Protein AF-A0A922XKG8-F1 (afdb_monomer_lite)

Sequence (77 aa):
LDPNPQKVYKFVDRKHIQSQVVILNEKNPNEWIDQIEKEWSGALPATLIINSKNGKRKFVEKELHEGDLEKLVTEVL

Secondary structure (DSSP, 8-state):
----THHHHHHHHHHT--S-------S-GGGGHHHH-TT--S-SS-EEEE-TTT--EEEE-SPPPTTHHHHHHHHH-

Radius of gyration: 14.53 Å; chains: 1; bounding box: 30×30×34 Å

Structure (mmCIF, N/CA/C/O bac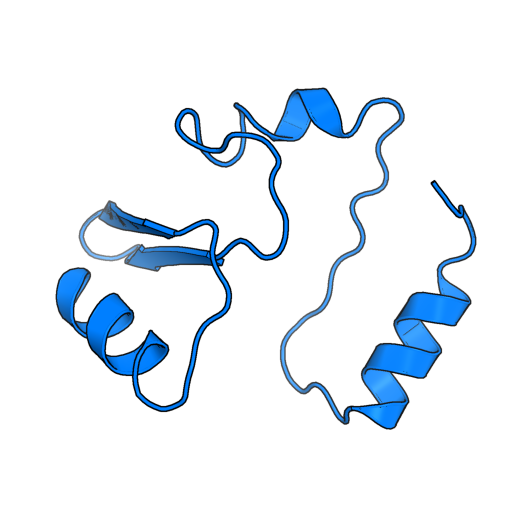kbone):
data_AF-A0A922XKG8-F1
#
_entry.id   AF-A0A922XKG8-F1
#
loop_
_atom_site.group_PDB
_atom_site.id
_atom_site.type_symbol
_atom_site.label_atom_id
_atom_site.label_alt_id
_atom_site.label_comp_id
_atom_site.label_asym_id
_atom_site.label_entity_id
_atom_site.label_seq_id
_atom_site.pdbx_PDB_ins_code
_atom_site.Cartn_x
_atom_site.Cartn_y
_atom_site.Cartn_z
_atom_site.occupancy
_atom_site.B_iso_or_equiv
_atom_site.auth_seq_id
_atom_site.auth_comp_id
_atom_site.auth_asym_id
_atom_site.auth_atom_id
_atom_site.pdbx_PDB_model_num
ATOM 1 N N . LEU A 1 1 ? 13.135 3.470 -13.539 1.00 66.81 1 LEU A N 1
ATOM 2 C CA . LEU A 1 1 ? 12.144 2.394 -13.312 1.00 66.81 1 LEU A CA 1
ATOM 3 C C . LEU A 1 1 ? 12.023 1.566 -14.577 1.00 66.81 1 LEU A C 1
ATOM 5 O O . LEU A 1 1 ? 12.242 2.111 -15.651 1.00 66.81 1 LEU A O 1
ATOM 9 N N . ASP A 1 2 ? 11.743 0.271 -14.453 1.00 79.62 2 ASP A N 1
ATOM 10 C CA . ASP A 1 2 ? 11.544 -0.597 -15.615 1.00 79.62 2 ASP A CA 1
ATOM 11 C C . ASP A 1 2 ? 10.168 -0.311 -16.243 1.00 79.62 2 ASP A C 1
ATOM 13 O O . ASP A 1 2 ? 9.161 -0.471 -15.552 1.00 79.62 2 ASP A O 1
ATOM 17 N N . PRO A 1 3 ? 10.098 0.122 -17.513 1.00 82.00 3 PRO A N 1
ATOM 18 C CA . PRO A 1 3 ? 8.836 0.487 -18.146 1.00 82.00 3 PRO A CA 1
ATOM 19 C C . PRO A 1 3 ? 7.993 -0.724 -18.577 1.00 82.00 3 PRO A C 1
ATOM 21 O O . PRO A 1 3 ? 6.907 -0.533 -19.110 1.00 82.00 3 PRO A O 1
ATOM 24 N N . ASN A 1 4 ? 8.479 -1.960 -18.419 1.00 91.00 4 ASN A N 1
ATOM 25 C CA . ASN A 1 4 ? 7.834 -3.157 -18.950 1.00 91.00 4 ASN A CA 1
ATOM 26 C C . ASN A 1 4 ? 6.789 -3.757 -17.974 1.00 91.00 4 ASN A C 1
ATOM 28 O O . ASN A 1 4 ? 7.170 -4.451 -17.020 1.00 91.00 4 ASN A O 1
ATOM 32 N N . PRO A 1 5 ? 5.471 -3.603 -18.226 1.00 93.06 5 PRO A N 1
ATOM 33 C CA . PRO A 1 5 ? 4.433 -4.095 -17.320 1.00 93.06 5 PRO A CA 1
ATOM 34 C C . PRO A 1 5 ? 4.309 -5.627 -17.307 1.00 93.06 5 PRO A C 1
ATOM 36 O O . PRO A 1 5 ? 3.801 -6.192 -16.338 1.00 93.06 5 PRO A O 1
ATOM 39 N N . GLN A 1 6 ? 4.831 -6.344 -18.311 1.00 95.81 6 GLN A N 1
ATOM 40 C CA . GLN A 1 6 ? 4.760 -7.810 -18.368 1.00 95.81 6 GLN A CA 1
ATOM 41 C C . GLN A 1 6 ? 5.473 -8.479 -17.187 1.00 95.81 6 GLN A C 1
ATOM 43 O O . GLN A 1 6 ? 5.119 -9.601 -16.817 1.00 95.81 6 GLN A O 1
ATOM 48 N N . LYS A 1 7 ? 6.462 -7.819 -16.568 1.00 94.50 7 LYS A N 1
ATOM 49 C CA . LYS A 1 7 ? 7.102 -8.330 -15.346 1.00 94.50 7 LYS A CA 1
ATOM 50 C C . LYS A 1 7 ? 6.127 -8.361 -14.169 1.00 94.50 7 LYS A C 1
ATOM 52 O O . LYS A 1 7 ? 6.106 -9.352 -13.439 1.00 94.50 7 LYS A O 1
ATOM 57 N N . VAL A 1 8 ? 5.304 -7.318 -14.036 1.00 94.75 8 VAL A N 1
ATOM 58 C CA . VAL A 1 8 ? 4.250 -7.226 -13.019 1.00 94.75 8 VAL A CA 1
ATOM 59 C C . VAL A 1 8 ?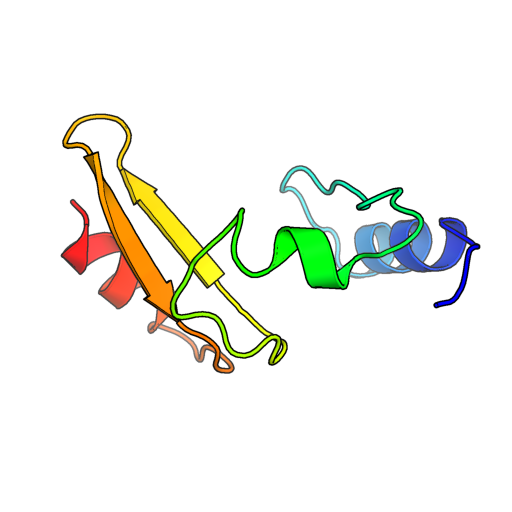 3.168 -8.261 -13.300 1.00 94.75 8 VAL A C 1
ATOM 61 O O . VAL A 1 8 ? 2.861 -9.046 -12.413 1.00 94.75 8 VAL A O 1
ATOM 64 N N . TYR A 1 9 ? 2.672 -8.360 -14.537 1.00 95.44 9 TYR A N 1
ATOM 65 C CA . TYR A 1 9 ? 1.631 -9.339 -14.888 1.00 95.44 9 TYR A CA 1
ATOM 66 C C . TYR A 1 9 ? 2.059 -10.778 -14.580 1.00 95.44 9 TYR A C 1
ATOM 68 O O . TYR A 1 9 ? 1.368 -11.493 -13.863 1.00 95.44 9 TYR A O 1
ATOM 76 N N . LYS A 1 10 ? 3.278 -11.170 -14.978 1.00 97.31 10 LYS A N 1
ATOM 77 C CA . LYS A 1 10 ? 3.819 -12.494 -14.636 1.00 97.31 10 LYS A CA 1
ATOM 78 C C . LYS A 1 10 ? 3.971 -12.705 -13.126 1.00 97.31 10 LYS A C 1
ATOM 80 O O . LYS A 1 10 ? 3.919 -13.843 -12.673 1.00 97.31 10 LYS A O 1
ATOM 85 N N . PHE A 1 11 ? 4.255 -11.659 -12.348 1.00 96.75 11 PHE A N 1
ATOM 86 C CA . PHE A 1 11 ? 4.333 -11.762 -10.889 1.00 96.75 11 PHE A CA 1
ATOM 87 C C . PHE A 1 11 ? 2.949 -11.974 -10.268 1.00 96.75 11 PHE A C 1
ATOM 89 O O . PHE A 1 11 ? 2.804 -12.877 -9.447 1.00 96.75 11 PHE A O 1
ATOM 96 N N . VAL A 1 12 ? 1.956 -11.194 -10.704 1.00 97.62 12 VAL A N 1
ATOM 97 C CA . VAL A 1 12 ? 0.549 -11.303 -10.289 1.00 97.62 12 VAL A CA 1
ATOM 98 C C . VAL A 1 12 ? 0.021 -12.711 -10.557 1.00 97.62 12 VAL A C 1
ATOM 100 O O . VAL A 1 12 ? -0.483 -13.347 -9.630 1.00 97.62 12 VAL A O 1
ATOM 103 N N . ASP A 1 13 ? 0.250 -13.237 -11.765 1.00 97.69 13 ASP A N 1
ATOM 104 C CA . ASP A 1 13 ? -0.172 -14.586 -12.156 1.00 97.69 13 ASP A CA 1
ATOM 105 C C . ASP A 1 13 ? 0.493 -15.665 -11.291 1.00 97.69 13 ASP A C 1
ATOM 107 O O . ASP A 1 13 ? -0.187 -16.519 -10.727 1.00 97.69 13 ASP A O 1
ATOM 111 N N . ARG A 1 14 ? 1.825 -15.610 -11.121 1.00 98.31 14 ARG A N 1
ATOM 112 C CA . ARG A 1 14 ? 2.574 -16.590 -10.306 1.00 98.31 14 ARG A CA 1
ATOM 113 C C . ARG A 1 14 ? 2.180 -16.581 -8.831 1.00 98.31 14 ARG A C 1
ATOM 115 O O . ARG A 1 14 ? 2.350 -17.590 -8.154 1.00 98.31 14 ARG A O 1
ATOM 122 N N . LYS A 1 15 ? 1.759 -15.430 -8.306 1.00 97.81 15 LYS A N 1
ATOM 123 C CA . LYS A 1 15 ? 1.341 -15.268 -6.908 1.00 97.81 15 LYS A CA 1
ATOM 124 C C . LYS A 1 15 ? -0.161 -15.463 -6.715 1.00 97.81 15 LYS A C 1
ATOM 126 O O . LYS A 1 15 ? -0.608 -15.405 -5.576 1.00 97.81 15 LYS A O 1
ATOM 131 N N . HIS A 1 16 ? -0.913 -15.703 -7.793 1.00 97.75 16 HIS A N 1
ATOM 132 C CA . HIS A 1 16 ? -2.367 -15.850 -7.778 1.00 97.75 16 HIS A CA 1
ATOM 133 C C . HIS A 1 16 ? -3.072 -14.708 -7.028 1.00 97.75 16 HIS A C 1
ATOM 135 O O . HIS A 1 16 ? -4.022 -14.938 -6.279 1.00 97.75 16 HIS A O 1
ATOM 141 N N . ILE A 1 17 ? -2.599 -13.470 -7.207 1.00 97.31 17 ILE A N 1
ATOM 142 C CA . ILE A 1 17 ? -3.170 -12.307 -6.518 1.00 97.31 17 ILE A CA 1
ATOM 143 C C . ILE A 1 17 ? -4.598 -12.088 -7.026 1.00 97.31 17 ILE A C 1
ATOM 145 O O . ILE A 1 17 ? -4.813 -11.906 -8.220 1.00 97.31 17 ILE A O 1
ATOM 149 N N . GLN A 1 18 ? -5.564 -12.107 -6.107 1.00 96.88 18 GLN A N 1
ATOM 150 C CA . GLN A 1 18 ? -6.987 -11.918 -6.417 1.00 96.88 18 GLN A CA 1
ATOM 151 C C . GLN A 1 18 ? -7.415 -10.446 -6.354 1.00 96.88 18 GLN A C 1
ATOM 153 O O . GLN A 1 18 ? -8.392 -10.048 -6.983 1.00 96.88 18 GLN A O 1
ATOM 158 N N . SER A 1 19 ? -6.695 -9.634 -5.578 1.00 96.69 19 SER A N 1
ATOM 159 C CA . SER A 1 19 ? -6.953 -8.201 -5.453 1.00 96.69 19 SER A CA 1
ATOM 160 C C . SER A 1 19 ? -6.665 -7.466 -6.761 1.00 96.69 19 SER A C 1
ATOM 162 O O . SER A 1 19 ? -5.773 -7.849 -7.518 1.00 96.69 19 SER A O 1
ATOM 164 N N . GLN A 1 20 ? -7.373 -6.359 -7.001 1.00 97.00 20 GLN A N 1
ATOM 165 C CA . GLN A 1 20 ? -7.069 -5.473 -8.121 1.00 97.00 20 GLN A CA 1
ATOM 166 C C . GLN A 1 20 ? -5.639 -4.934 -7.996 1.00 97.00 20 GLN A C 1
ATOM 168 O O . GLN A 1 20 ? -5.262 -4.373 -6.967 1.00 97.00 20 GLN A O 1
ATOM 173 N N . VAL A 1 21 ? -4.866 -5.065 -9.072 1.00 95.88 21 VAL A N 1
ATOM 174 C CA . VAL A 1 21 ? -3.512 -4.519 -9.179 1.00 95.88 21 VAL A CA 1
ATOM 175 C C . VAL A 1 21 ? -3.513 -3.408 -10.217 1.00 95.88 21 VAL A C 1
ATOM 177 O O . VAL A 1 21 ? -3.985 -3.591 -11.338 1.00 95.88 21 VAL A O 1
ATOM 180 N N . VAL A 1 22 ? -2.969 -2.254 -9.843 1.00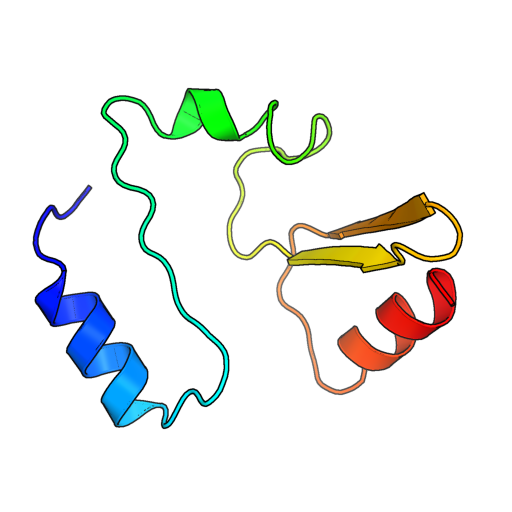 93.62 22 VAL A N 1
ATOM 181 C CA . VAL A 1 22 ? -2.792 -1.098 -10.727 1.00 93.62 22 VAL A CA 1
ATOM 182 C C . VAL A 1 22 ? -1.311 -0.742 -10.812 1.00 93.62 22 VAL A C 1
ATOM 184 O O . VAL A 1 22 ? -0.563 -0.944 -9.857 1.00 93.62 22 VAL A O 1
ATOM 187 N N . ILE A 1 23 ? -0.878 -0.233 -11.966 1.00 91.50 23 ILE A N 1
ATOM 188 C CA . ILE A 1 23 ? 0.495 0.236 -12.186 1.00 91.50 23 ILE A CA 1
ATOM 189 C C . ILE A 1 23 ? 0.460 1.759 -12.236 1.00 91.50 23 ILE A C 1
ATOM 191 O O . ILE A 1 23 ? -0.285 2.333 -13.030 1.00 91.50 23 ILE A O 1
ATOM 195 N N . LEU A 1 24 ? 1.281 2.405 -11.408 1.00 90.00 24 LEU A N 1
ATOM 196 C CA . LEU A 1 24 ? 1.462 3.849 -11.462 1.00 90.00 24 LEU A CA 1
ATOM 197 C C . LEU A 1 24 ? 2.246 4.216 -12.730 1.00 90.00 24 LEU A C 1
ATOM 199 O O . LEU A 1 24 ? 3.433 3.913 -12.843 1.00 90.00 24 LEU A O 1
ATOM 203 N N . ASN A 1 25 ? 1.571 4.850 -13.687 1.00 88.88 25 ASN A N 1
ATOM 204 C CA . ASN A 1 25 ? 2.153 5.295 -14.951 1.00 88.88 25 ASN A CA 1
ATOM 205 C C . ASN A 1 25 ? 2.441 6.803 -14.905 1.00 88.88 25 ASN A C 1
ATOM 207 O O . ASN A 1 25 ? 1.701 7.594 -15.485 1.00 88.88 25 ASN A O 1
ATOM 211 N N . GLU A 1 26 ? 3.495 7.187 -14.185 1.00 87.75 26 GLU A N 1
ATOM 212 C CA . GLU A 1 26 ? 3.894 8.584 -13.989 1.00 87.75 26 GLU A CA 1
ATOM 213 C C . GLU A 1 26 ? 5.351 8.821 -14.422 1.00 87.75 26 GLU A C 1
ATOM 215 O O . GLU A 1 26 ? 6.195 7.927 -14.327 1.00 87.75 26 GLU A O 1
ATOM 220 N N . LYS A 1 27 ? 5.663 10.044 -14.870 1.00 87.69 27 LYS A N 1
ATOM 221 C CA . LYS A 1 27 ? 7.029 10.477 -15.202 1.00 87.69 27 LYS A CA 1
ATOM 222 C C . LYS A 1 27 ? 7.893 10.663 -13.956 1.00 87.69 27 LYS A C 1
ATOM 224 O O . LYS A 1 27 ? 9.055 10.260 -13.964 1.00 87.69 27 LYS A O 1
ATOM 229 N N . ASN A 1 28 ? 7.330 11.261 -12.906 1.00 89.56 28 ASN A N 1
ATOM 230 C CA . ASN A 1 28 ? 7.964 11.461 -11.606 1.00 89.56 28 ASN A CA 1
ATOM 231 C C . ASN A 1 28 ? 7.146 10.820 -10.461 1.00 89.56 28 ASN A C 1
ATOM 233 O O . ASN A 1 28 ? 6.294 11.469 -9.858 1.00 89.56 28 ASN A O 1
ATOM 237 N N . PRO A 1 29 ? 7.410 9.549 -10.115 1.00 86.12 29 PRO A N 1
ATOM 238 C CA . PRO A 1 29 ? 6.693 8.846 -9.049 1.00 86.12 29 PRO A CA 1
ATOM 239 C C . PRO A 1 29 ? 6.822 9.492 -7.665 1.00 86.12 29 PRO A C 1
ATOM 241 O O . PRO A 1 29 ? 5.944 9.304 -6.831 1.00 86.12 29 PRO A O 1
ATOM 244 N N . ASN A 1 30 ? 7.886 10.262 -7.413 1.00 88.94 30 ASN A N 1
ATOM 245 C CA . ASN A 1 30 ? 8.101 10.885 -6.107 1.00 88.94 30 ASN A CA 1
ATOM 246 C C . ASN A 1 30 ? 7.055 11.967 -5.802 1.00 88.94 30 ASN A C 1
ATOM 248 O O . ASN A 1 30 ? 6.755 12.205 -4.639 1.00 88.94 30 ASN A O 1
ATOM 252 N N . GLU A 1 31 ? 6.445 12.574 -6.826 1.00 92.00 31 GLU A N 1
ATOM 253 C CA . GLU A 1 31 ? 5.350 13.541 -6.644 1.00 92.00 31 GLU A CA 1
ATOM 254 C C . GLU A 1 31 ? 4.092 12.906 -6.042 1.00 92.00 31 GLU A C 1
ATOM 256 O O . GLU A 1 31 ? 3.247 13.615 -5.497 1.00 92.00 31 GLU A O 1
ATOM 261 N N . TRP A 1 32 ? 3.957 11.580 -6.126 1.00 92.31 32 TRP A N 1
ATOM 262 C CA . TRP A 1 32 ? 2.815 10.855 -5.577 1.00 92.31 32 TRP A CA 1
ATOM 263 C C . TRP A 1 32 ? 2.967 10.516 -4.097 1.00 92.31 32 TRP A C 1
ATOM 265 O O . TRP A 1 32 ? 1.959 10.201 -3.470 1.00 92.31 32 TRP A O 1
ATOM 275 N N . ILE A 1 33 ? 4.178 10.592 -3.534 1.00 93.06 33 ILE A N 1
ATOM 276 C CA . ILE A 1 33 ? 4.437 10.231 -2.132 1.00 93.06 33 ILE A CA 1
ATOM 277 C C . ILE A 1 33 ? 3.559 11.090 -1.215 1.00 93.06 33 ILE A C 1
ATOM 279 O O . ILE A 1 33 ? 2.638 10.566 -0.589 1.00 93.06 33 ILE A O 1
ATOM 283 N N . ASP A 1 34 ? 3.732 12.414 -1.272 1.00 92.75 34 ASP A N 1
ATOM 284 C CA . ASP A 1 34 ? 2.971 13.372 -0.458 1.00 92.75 34 ASP A CA 1
ATOM 285 C C . ASP A 1 34 ? 1.470 13.403 -0.792 1.00 92.75 34 ASP A C 1
ATOM 287 O O . ASP A 1 34 ? 0.647 13.787 0.044 1.00 92.75 34 ASP A O 1
ATOM 291 N N . GLN A 1 35 ? 1.097 13.021 -2.021 1.00 92.81 35 GLN A N 1
ATOM 292 C CA . GLN A 1 35 ? -0.305 12.944 -2.446 1.00 92.81 35 GLN A CA 1
ATOM 293 C C . GLN A 1 35 ? -1.020 11.728 -1.851 1.00 92.81 35 GLN A C 1
ATOM 295 O O . GLN A 1 35 ? -2.212 11.804 -1.545 1.00 92.81 35 GLN A O 1
ATOM 300 N N . ILE A 1 36 ? -0.308 10.611 -1.693 1.00 93.06 36 ILE A N 1
ATOM 301 C CA . ILE A 1 36 ? -0.833 9.388 -1.085 1.00 93.06 36 ILE A CA 1
ATOM 302 C C . ILE A 1 36 ? -0.846 9.541 0.438 1.00 93.06 36 ILE A C 1
ATOM 304 O O . ILE A 1 36 ? -1.901 9.384 1.064 1.00 93.06 36 ILE A O 1
ATOM 308 N N . GLU A 1 37 ? 0.304 9.869 1.029 1.00 95.56 37 GLU A N 1
ATOM 309 C CA . GLU A 1 37 ? 0.453 10.068 2.467 1.00 95.56 37 GLU A CA 1
ATOM 310 C C . GLU A 1 37 ? 1.655 10.965 2.784 1.00 95.56 37 GLU A C 1
ATOM 312 O O . GLU A 1 37 ? 2.782 10.657 2.416 1.00 95.56 37 GLU A O 1
ATOM 317 N N . LYS A 1 38 ? 1.429 12.058 3.520 1.00 94.19 38 LYS A N 1
ATOM 318 C CA . LYS A 1 38 ? 2.468 13.075 3.783 1.00 94.19 38 LYS A CA 1
ATOM 319 C C . LYS A 1 38 ? 3.576 12.584 4.706 1.00 94.19 38 LYS A C 1
ATOM 321 O O . LYS A 1 38 ? 4.669 13.137 4.712 1.00 94.19 38 LYS A O 1
ATOM 326 N N . GLU A 1 39 ? 3.264 11.596 5.536 1.00 93.88 39 GLU A N 1
ATOM 327 C CA . GLU A 1 39 ? 4.224 10.980 6.451 1.00 93.88 39 GLU A CA 1
ATOM 328 C C . GLU A 1 39 ? 5.029 9.861 5.777 1.00 93.88 39 GLU A C 1
ATOM 330 O O . GLU A 1 39 ? 5.935 9.306 6.394 1.00 93.88 39 GLU A O 1
ATOM 335 N N . TRP A 1 40 ? 4.718 9.512 4.523 1.00 95.69 40 TRP A N 1
ATOM 336 C CA . TRP A 1 40 ? 5.449 8.479 3.804 1.00 95.69 40 TRP A CA 1
ATOM 337 C C . TRP A 1 40 ? 6.835 8.982 3.398 1.00 95.69 40 TRP A C 1
ATOM 339 O O . TRP A 1 40 ? 6.970 9.947 2.654 1.00 95.69 40 TRP A O 1
ATOM 349 N N . SER A 1 41 ? 7.887 8.283 3.826 1.00 94.62 41 SER A N 1
ATOM 350 C CA . SER A 1 41 ? 9.269 8.621 3.459 1.00 94.62 41 SER A CA 1
ATOM 351 C C . SER A 1 41 ? 9.634 8.258 2.011 1.00 94.62 41 SER A C 1
ATOM 353 O O . SER A 1 41 ? 10.717 8.595 1.532 1.00 94.62 41 SER A O 1
ATOM 355 N N . GLY A 1 42 ? 8.759 7.522 1.319 1.00 92.62 42 GLY A N 1
ATOM 356 C CA . GLY A 1 42 ? 9.050 6.846 0.055 1.00 92.62 42 GLY A CA 1
ATOM 357 C C . GLY A 1 42 ? 9.596 5.423 0.225 1.00 92.62 42 GLY A C 1
ATOM 358 O O . GLY A 1 42 ? 9.840 4.744 -0.774 1.00 92.62 42 GLY A O 1
ATOM 359 N N . ALA A 1 43 ? 9.771 4.940 1.461 1.00 94.31 43 ALA A N 1
ATOM 360 C CA . ALA A 1 43 ? 10.194 3.568 1.721 1.00 94.31 43 ALA A CA 1
ATOM 361 C C . ALA A 1 43 ? 9.136 2.549 1.264 1.00 94.31 43 ALA A C 1
ATOM 363 O O . ALA A 1 43 ? 7.933 2.733 1.450 1.00 94.31 43 ALA A O 1
ATOM 364 N N . LEU A 1 44 ? 9.591 1.446 0.671 1.00 93.19 44 LEU A N 1
ATOM 365 C CA . LEU A 1 44 ? 8.753 0.308 0.298 1.00 93.19 44 LEU A CA 1
ATOM 366 C C . LEU A 1 44 ? 9.240 -0.949 1.039 1.00 93.19 44 LEU A C 1
ATOM 368 O O . LEU A 1 44 ? 10.455 -1.122 1.160 1.00 93.19 44 LEU A O 1
ATOM 372 N N . PRO A 1 45 ? 8.335 -1.849 1.472 1.00 96.12 45 PRO A N 1
ATOM 373 C CA . PRO A 1 45 ? 6.883 -1.820 1.258 1.00 96.12 45 PRO A CA 1
ATOM 374 C C . PRO A 1 45 ? 6.134 -0.835 2.175 1.00 96.12 45 PRO A C 1
ATOM 376 O O . PRO A 1 45 ? 6.563 -0.556 3.290 1.00 96.12 45 PRO A O 1
ATOM 379 N N . ALA A 1 46 ? 4.981 -0.350 1.705 1.00 96.31 46 ALA A N 1
ATOM 380 C CA . ALA A 1 46 ? 4.089 0.532 2.455 1.00 96.31 46 ALA A CA 1
ATOM 381 C C . ALA A 1 46 ? 2.622 0.108 2.300 1.00 96.31 46 ALA A C 1
ATOM 383 O O . ALA A 1 46 ? 2.226 -0.428 1.264 1.00 96.31 46 ALA A O 1
ATOM 384 N N . THR A 1 47 ? 1.819 0.333 3.340 1.00 96.81 47 THR A N 1
ATOM 385 C CA . THR A 1 47 ? 0.394 -0.015 3.397 1.00 96.81 47 THR A CA 1
ATOM 386 C C . THR A 1 47 ? -0.408 1.154 3.964 1.00 96.81 47 THR A C 1
ATOM 388 O O . THR A 1 47 ? -0.099 1.667 5.039 1.00 96.81 47 THR A O 1
ATOM 391 N N . LEU A 1 48 ? -1.472 1.540 3.257 1.00 96.31 48 LEU A N 1
ATOM 392 C CA . LEU A 1 48 ? -2.456 2.526 3.698 1.00 96.31 48 LEU A CA 1
ATOM 393 C C . LEU A 1 48 ? -3.821 1.846 3.825 1.00 96.31 48 LEU A C 1
ATOM 395 O O . LEU A 1 48 ? -4.334 1.281 2.861 1.00 96.31 48 LEU A O 1
ATOM 399 N N . ILE A 1 49 ? -4.418 1.928 5.008 1.00 96.69 49 ILE A N 1
ATOM 400 C CA . ILE A 1 49 ? -5.753 1.406 5.294 1.00 96.69 49 ILE A CA 1
ATOM 401 C C . ILE A 1 49 ? -6.697 2.589 5.457 1.00 96.69 49 ILE A C 1
ATOM 403 O O . ILE A 1 49 ? -6.408 3.517 6.213 1.00 96.69 49 ILE A O 1
ATOM 407 N N . ILE A 1 50 ? -7.826 2.554 4.749 1.00 96.06 50 ILE A N 1
ATOM 408 C CA . ILE A 1 50 ? -8.819 3.629 4.730 1.00 96.06 50 ILE A CA 1
ATOM 409 C C . ILE A 1 50 ? -10.183 3.034 5.064 1.00 96.06 50 ILE A C 1
ATOM 411 O O . ILE A 1 50 ? -10.670 2.153 4.355 1.00 96.06 50 ILE A O 1
ATOM 415 N N . ASN A 1 51 ? -10.831 3.552 6.104 1.00 97.19 51 ASN A N 1
ATOM 416 C CA . ASN A 1 51 ? -12.232 3.271 6.376 1.00 97.19 51 ASN A CA 1
ATOM 417 C C . ASN A 1 51 ? -13.089 4.430 5.855 1.00 97.19 51 ASN A C 1
ATOM 419 O O . ASN A 1 51 ? -13.198 5.489 6.471 1.00 97.19 51 ASN A O 1
ATOM 423 N N . SER A 1 52 ? -13.730 4.222 4.706 1.00 95.12 52 SER A N 1
ATOM 424 C CA . SER A 1 52 ? -14.550 5.248 4.053 1.00 95.12 52 SER A CA 1
ATOM 425 C C . SER A 1 52 ? -15.816 5.623 4.829 1.00 95.12 52 SER A C 1
ATOM 427 O O . SER A 1 52 ? -16.385 6.679 4.570 1.00 95.12 52 SER A O 1
ATOM 429 N N . LYS A 1 53 ? -16.261 4.798 5.788 1.00 96.69 53 LYS A N 1
ATOM 430 C CA . LYS A 1 53 ? -17.474 5.064 6.576 1.00 96.69 53 LYS A CA 1
ATOM 431 C C . LYS A 1 53 ? -17.247 6.102 7.671 1.00 96.69 53 LYS A C 1
ATOM 433 O O . LYS A 1 53 ? -18.164 6.852 7.982 1.00 96.69 53 LYS A O 1
ATOM 438 N N . ASN A 1 54 ? -16.059 6.116 8.274 1.00 95.62 54 ASN A N 1
ATOM 439 C CA . ASN A 1 54 ? -15.728 7.002 9.395 1.00 95.62 54 ASN A CA 1
ATOM 440 C C . ASN A 1 54 ? -14.559 7.960 9.088 1.00 95.62 54 ASN A C 1
ATOM 442 O O . ASN A 1 54 ? -14.222 8.794 9.923 1.00 95.62 54 ASN A O 1
ATOM 446 N N . GLY A 1 55 ? -13.940 7.848 7.909 1.00 94.94 55 GLY A N 1
ATOM 447 C CA . GLY A 1 55 ? -12.821 8.685 7.481 1.00 94.94 55 GLY A CA 1
ATOM 448 C C . GLY A 1 55 ? -11.486 8.361 8.157 1.00 94.94 55 GLY A C 1
ATOM 449 O O . GLY A 1 55 ? -10.500 9.046 7.887 1.00 94.94 55 GLY A O 1
ATOM 450 N N . LYS A 1 56 ? -11.418 7.333 9.016 1.00 96.50 56 LYS A N 1
ATOM 451 C CA . LYS A 1 56 ? -10.167 6.925 9.662 1.00 96.50 56 LYS A CA 1
ATOM 452 C C . LYS A 1 56 ? -9.196 6.351 8.637 1.00 96.50 56 LYS A C 1
ATOM 454 O O . LYS A 1 56 ? -9.579 5.635 7.706 1.00 96.50 56 LYS A O 1
ATOM 459 N N . ARG A 1 57 ? -7.918 6.640 8.859 1.00 95.56 57 ARG A N 1
ATOM 460 C CA . ARG A 1 57 ? -6.800 6.166 8.048 1.00 95.56 57 ARG A CA 1
ATOM 461 C C . ARG A 1 57 ? -5.693 5.648 8.954 1.00 95.56 57 ARG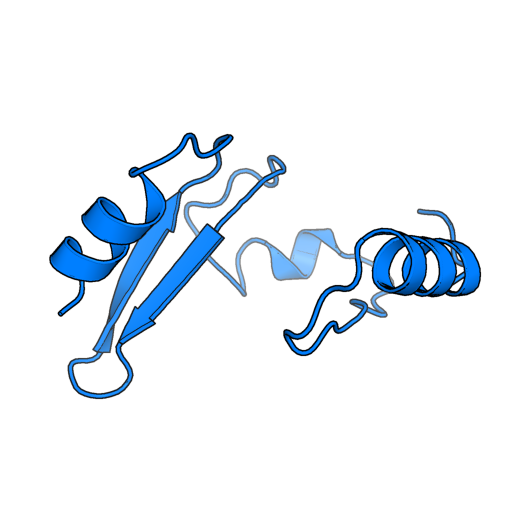 A C 1
ATOM 463 O O . ARG A 1 57 ? -5.474 6.202 10.029 1.00 95.56 57 ARG A O 1
ATOM 470 N N . LYS A 1 58 ? -4.989 4.615 8.504 1.00 96.69 58 LYS A N 1
ATOM 471 C CA . LYS A 1 58 ? -3.771 4.118 9.145 1.00 96.69 58 LYS A CA 1
ATOM 472 C C . LYS A 1 58 ? -2.716 3.847 8.087 1.00 96.69 58 LYS A C 1
ATOM 474 O O . LYS A 1 58 ? -2.977 3.107 7.141 1.00 96.69 58 LYS A O 1
ATOM 479 N N . PHE A 1 59 ? -1.540 4.431 8.272 1.00 97.06 59 PHE A N 1
ATOM 480 C CA . PHE A 1 59 ? -0.395 4.257 7.391 1.00 97.06 59 PHE A CA 1
ATOM 481 C C . PHE A 1 59 ? 0.751 3.547 8.115 1.00 97.06 59 PHE A C 1
ATOM 483 O O . PHE A 1 59 ? 0.987 3.794 9.300 1.00 97.06 59 PHE A O 1
ATOM 490 N N . VAL A 1 60 ? 1.444 2.656 7.402 1.00 97.06 60 VAL A N 1
ATOM 491 C CA . VAL A 1 60 ? 2.677 1.997 7.848 1.00 97.06 60 VAL A CA 1
ATOM 492 C C . VAL A 1 60 ? 3.618 1.765 6.661 1.00 97.06 60 VAL A C 1
ATOM 494 O O . VAL A 1 60 ? 3.189 1.313 5.602 1.00 97.06 60 VAL A O 1
ATOM 497 N N . GLU A 1 61 ? 4.912 2.012 6.852 1.00 96.62 61 GLU A N 1
ATOM 498 C CA . GLU A 1 61 ? 5.978 1.802 5.854 1.00 96.62 61 GLU A CA 1
ATOM 499 C C . GLU A 1 61 ? 6.983 0.738 6.318 1.00 96.62 61 GLU A C 1
ATOM 501 O O . GLU A 1 61 ? 8.174 0.982 6.496 1.00 96.62 61 GLU A O 1
ATOM 506 N N . LYS A 1 62 ? 6.474 -0.464 6.592 1.00 95.44 62 LYS A N 1
ATOM 507 C CA . LYS A 1 62 ? 7.276 -1.615 7.016 1.00 95.44 62 LYS A CA 1
ATOM 508 C C . LYS A 1 62 ? 6.710 -2.913 6.460 1.00 95.44 62 LYS A C 1
ATOM 510 O O . LYS A 1 62 ? 5.535 -2.986 6.097 1.00 95.44 62 LYS A O 1
ATOM 515 N N . GLU A 1 63 ? 7.536 -3.953 6.461 1.00 96.62 63 GLU A N 1
ATOM 516 C CA . GLU A 1 63 ? 7.068 -5.317 6.233 1.00 96.62 63 GLU A CA 1
ATOM 517 C C . GLU A 1 63 ? 6.055 -5.727 7.308 1.00 96.62 63 GLU A C 1
ATOM 519 O O . GLU A 1 63 ? 6.210 -5.415 8.494 1.00 96.62 63 GLU A O 1
ATOM 524 N N . LEU A 1 64 ? 5.002 -6.415 6.870 1.00 96.38 64 LEU A N 1
ATOM 525 C CA . LEU A 1 64 ? 3.962 -6.952 7.738 1.00 96.38 64 LEU A CA 1
ATOM 526 C C . LEU A 1 64 ? 4.169 -8.451 7.906 1.00 96.38 64 LEU A C 1
ATOM 528 O O . LEU A 1 64 ? 4.420 -9.164 6.933 1.00 96.38 64 LEU A O 1
ATOM 532 N N . HIS A 1 65 ? 4.019 -8.913 9.140 1.00 96.88 65 HIS A N 1
ATOM 533 C CA . HIS A 1 65 ? 3.991 -10.328 9.472 1.00 96.88 65 HIS A CA 1
ATOM 534 C C . HIS A 1 65 ? 2.545 -10.796 9.641 1.00 96.88 65 HIS A C 1
ATOM 536 O O . HIS A 1 65 ? 1.599 -10.003 9.667 1.00 96.88 65 HIS A O 1
ATOM 542 N N . GLU A 1 66 ? 2.372 -12.109 9.754 1.00 96.06 66 GLU A N 1
ATOM 543 C CA . GLU A 1 66 ? 1.073 -12.712 10.031 1.00 96.06 66 GLU A CA 1
ATOM 544 C C . GLU A 1 66 ? 0.421 -12.071 11.271 1.00 96.06 66 GLU A C 1
ATOM 546 O O . GLU A 1 66 ? 1.049 -11.926 12.323 1.00 96.06 66 GLU A O 1
ATOM 551 N N . GLY A 1 67 ? -0.838 -11.647 11.136 1.00 96.62 67 GLY A N 1
ATOM 552 C CA . GLY A 1 67 ? -1.592 -10.987 12.200 1.00 96.62 67 GLY A CA 1
ATOM 553 C C . GLY A 1 67 ? -1.397 -9.469 12.304 1.00 96.62 67 GLY A C 1
ATOM 554 O O . GLY A 1 67 ? -2.146 -8.819 13.036 1.00 96.62 67 GLY A O 1
ATOM 555 N N . ASP A 1 68 ? -0.413 -8.870 11.625 1.00 97.12 68 ASP A N 1
ATOM 556 C CA . ASP A 1 68 ? -0.214 -7.415 11.682 1.00 97.12 68 ASP A CA 1
ATOM 557 C C . ASP A 1 68 ? -1.317 -6.663 10.932 1.00 97.12 68 ASP A C 1
ATOM 559 O O . ASP A 1 68 ? -1.794 -5.629 11.403 1.00 97.12 68 ASP A O 1
ATOM 563 N N . LEU A 1 69 ? -1.761 -7.191 9.788 1.00 95.88 69 LEU A N 1
ATOM 564 C CA . LEU A 1 69 ? -2.800 -6.557 8.981 1.00 95.88 69 LEU A CA 1
ATOM 565 C C . LEU A 1 69 ? -4.133 -6.491 9.740 1.00 95.88 69 LEU A C 1
ATOM 567 O O . LEU A 1 69 ? -4.769 -5.441 9.771 1.00 95.88 69 LEU A O 1
ATOM 571 N N . GLU A 1 70 ? -4.533 -7.576 10.399 1.00 97.31 70 GLU A N 1
ATOM 572 C CA . GLU A 1 70 ? -5.772 -7.674 11.174 1.00 97.31 70 GLU A CA 1
ATOM 573 C C . GLU A 1 70 ? -5.792 -6.679 12.342 1.00 97.31 70 GLU A C 1
ATOM 575 O O . GLU A 1 70 ? -6.816 -6.040 12.610 1.00 97.31 70 GLU A O 1
ATOM 580 N N . LYS A 1 71 ? -4.645 -6.493 13.010 1.00 97.06 71 LYS A N 1
ATOM 581 C CA . LYS A 1 71 ? -4.490 -5.476 14.059 1.00 97.06 71 LYS A CA 1
ATOM 582 C C . LYS A 1 71 ? -4.687 -4.074 13.490 1.00 97.06 71 LYS A C 1
ATOM 584 O O . LYS A 1 71 ? -5.491 -3.314 14.023 1.00 97.06 71 LYS A O 1
ATOM 589 N N . LEU A 1 72 ? -4.019 -3.757 12.380 1.00 96.81 72 LEU A N 1
ATOM 590 C CA 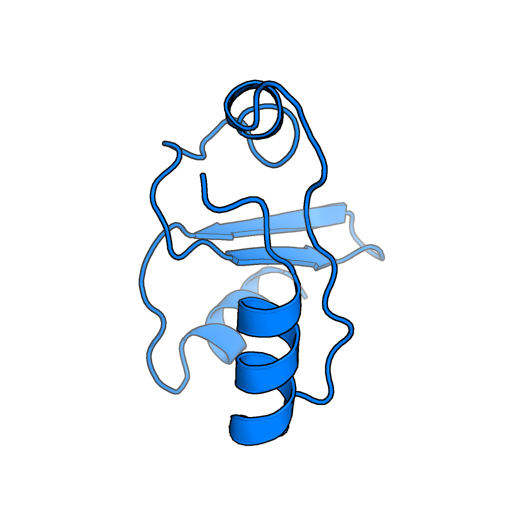. LEU A 1 72 ? -4.115 -2.439 11.748 1.00 96.81 72 LEU A CA 1
ATOM 591 C C . LEU A 1 72 ? -5.530 -2.142 11.228 1.00 96.81 72 LEU A C 1
ATOM 593 O O . LEU A 1 72 ? -5.999 -1.011 11.338 1.00 96.81 72 LEU A O 1
ATOM 597 N N . VAL A 1 73 ? -6.234 -3.148 10.698 1.00 96.38 73 VAL A N 1
ATOM 598 C CA . VAL A 1 73 ? -7.644 -3.014 10.302 1.00 96.38 73 VAL A CA 1
ATOM 599 C C . VAL A 1 73 ? -8.515 -2.713 11.522 1.00 96.38 73 VAL A C 1
ATOM 601 O O . VAL A 1 73 ? -9.352 -1.816 11.463 1.00 96.38 73 VAL A O 1
ATOM 604 N N . THR A 1 74 ? -8.287 -3.390 12.649 1.00 96.75 74 THR A N 1
ATOM 605 C CA . THR A 1 74 ? -9.043 -3.159 13.893 1.00 96.75 74 THR A CA 1
ATOM 606 C C . THR A 1 74 ? -8.895 -1.725 14.411 1.00 96.75 74 THR A C 1
ATOM 608 O O . THR A 1 74 ? -9.863 -1.161 14.913 1.00 96.75 74 THR A O 1
ATOM 611 N N . GLU A 1 75 ? -7.727 -1.095 14.243 1.00 94.94 75 GLU A N 1
ATOM 612 C CA . GLU A 1 75 ? -7.503 0.307 14.638 1.00 94.94 75 GLU A CA 1
ATOM 613 C C . GLU A 1 75 ? -8.382 1.312 13.865 1.00 94.94 75 GLU A C 1
ATOM 615 O O . GLU A 1 75 ? -8.703 2.387 14.386 1.00 94.94 75 GLU A O 1
ATOM 620 N N . VAL A 1 76 ? -8.779 0.982 12.629 1.00 95.25 76 VAL A N 1
ATOM 621 C CA . VAL A 1 76 ? -9.563 1.882 11.763 1.00 95.25 76 VAL A CA 1
ATOM 622 C C . VAL A 1 76 ? -11.053 1.546 11.686 1.00 95.25 76 VAL A C 1
ATOM 624 O O . VAL A 1 76 ? -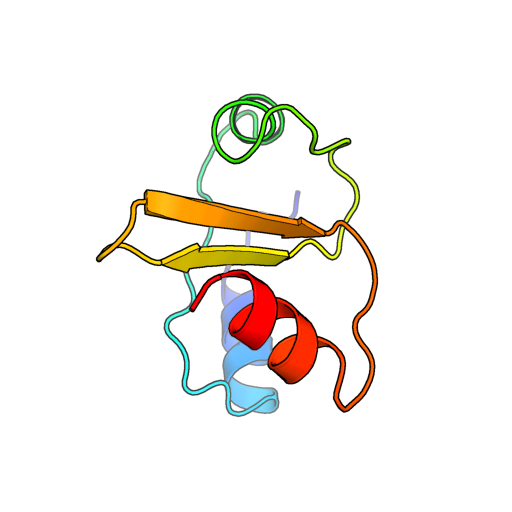11.816 2.343 11.126 1.00 95.25 76 VAL A O 1
ATOM 627 N N . LEU A 1 77 ? -11.491 0.400 12.217 1.00 92.94 77 LEU A N 1
ATOM 628 C CA . LEU A 1 77 ? -12.919 0.088 12.365 1.00 92.94 77 LEU A CA 1
ATOM 629 C C . LEU A 1 77 ? -13.604 1.093 13.318 1.00 92.94 77 LEU A C 1
ATOM 631 O O . LEU A 1 77 ? -14.768 1.431 13.015 1.00 92.94 77 LEU A O 1
#

Foldseek 3Di:
DDPDCVVVVVVCVVVVPPDDDDDDPDPDCVVCQVVVPVPGPVAPPKDWDADPVVGDIDIDRDDDDPPRVVVRNVVRD

pLDDT: mean 94.15, std 4.67, range [66.81, 98.31]